Protein AF-A0A7U3NSH2-F1 (afdb_monomer_lite)

Foldseek 3Di:
DLLVVLLVCLVVLPDLVSLLVSLVVLLVQLPDPDPVSVLSSLVSLLSSCQRPSCLVSNVVSLVSLLCQLPPPPDPSSVVSSLSSLVSSDDPVCPVVSVVSVVVSVVVDDPVVVD

pLDDT: mean 90.13, std 9.25, range [39.34, 96.44]

Radius of gyration: 13.78 Å; chains: 1; bounding box: 30×29×38 Å

Organism: NCBI:txid2784820

InterPro domains:
  IPR002553 Clathrin/coatomer adaptor, adaptin-like, N-terminal [PF01602] (1-113)
  IPR011989 Armadillo-like helical [G3DSA:1.25.10.10] (1-114)
  IPR016024 Armadillo-type fold [SSF48371] (1-114)
  IPR050840 Adaptor Complexes Large Subunit [PTHR22780] (1-114)

Secondary structure (DSSP, 8-state):
-HHHHHHHHHHH---HHHHHHHHHHHHHHTT-S-HHHHHHHHHHHHHHHTSTTTHHHHHTTHHHHHHHHHH-S-HHHHHHHHHHHHHT--TTTHHHHHHHHHHHHHHS-GGG--

Sequence (114 aa):
VLFEAINLIIHNDSEPNLLVRACNQLGQFLSNRETNLRYLALESMCNLATSDFSHEAVKKHKEVIILSMKMEKDVSVRQQAVDLLYAMCDKTNAEEIVQEMLNYLETADYSIRE

Structure (mmCIF, N/CA/C/O backbone):
data_AF-A0A7U3NSH2-F1
#
_entry.id   AF-A0A7U3NSH2-F1
#
loop_
_atom_site.group_PDB
_atom_site.id
_atom_site.type_symbol
_atom_site.label_atom_id
_atom_site.label_alt_id
_atom_site.label_comp_id
_atom_site.label_asym_id
_atom_site.label_entity_id
_atom_site.label_seq_id
_atom_site.pdbx_PDB_ins_code
_atom_site.Cartn_x
_atom_site.Cartn_y
_atom_site.Cartn_z
_atom_site.occupancy
_atom_site.B_iso_or_equiv
_atom_site.auth_seq_id
_atom_site.auth_comp_id
_atom_site.auth_asym_id
_atom_site.auth_atom_id
_atom_site.pdbx_PDB_model_num
ATOM 1 N N . VAL A 1 1 ? -7.607 11.228 -15.394 1.00 82.19 1 VAL A N 1
ATOM 2 C CA . VAL A 1 1 ? -6.516 11.140 -16.404 1.00 82.19 1 VAL A CA 1
ATOM 3 C C . VAL A 1 1 ? -5.206 10.611 -15.819 1.00 82.19 1 VAL A C 1
ATOM 5 O O . VAL A 1 1 ? -4.618 9.723 -16.422 1.00 82.19 1 VAL A O 1
ATOM 8 N N . LEU A 1 2 ? -4.700 11.147 -14.695 1.00 90.50 2 LEU A N 1
ATOM 9 C CA . LEU A 1 2 ? -3.409 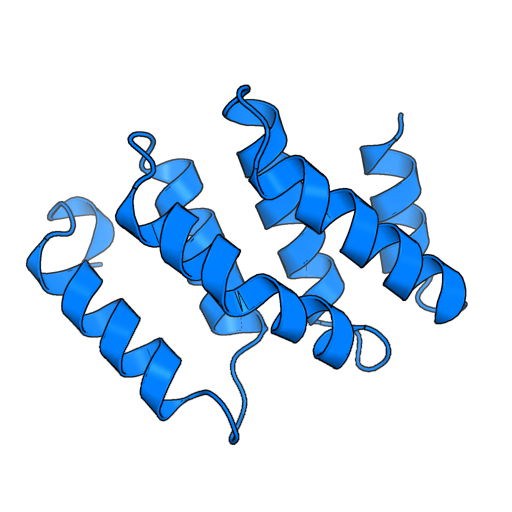10.703 -14.139 1.00 90.50 2 LEU A CA 1
ATOM 10 C C . LEU A 1 2 ? -3.431 9.244 -13.650 1.00 90.50 2 LEU A C 1
ATOM 12 O O . LEU A 1 2 ? -2.508 8.498 -13.958 1.00 90.50 2 LEU A O 1
ATOM 16 N N . PHE A 1 3 ? -4.476 8.833 -12.925 1.00 91.31 3 PHE A N 1
ATOM 17 C CA . PHE A 1 3 ? -4.614 7.451 -12.450 1.00 91.31 3 PHE A CA 1
ATOM 18 C C . PHE A 1 3 ? -4.738 6.457 -13.606 1.00 91.31 3 PHE A C 1
ATOM 20 O O . PHE A 1 3 ? -4.133 5.397 -13.579 1.00 91.31 3 PHE A O 1
ATOM 27 N N . GLU A 1 4 ? -5.436 6.827 -14.672 1.00 92.38 4 GLU A N 1
ATOM 28 C CA . GLU A 1 4 ? -5.585 6.012 -15.873 1.00 92.38 4 GLU A CA 1
ATOM 29 C C . GLU A 1 4 ? -4.251 5.853 -16.613 1.00 92.38 4 GLU A C 1
ATOM 31 O O . GLU A 1 4 ? -3.947 4.767 -17.099 1.00 92.38 4 GLU A O 1
ATOM 36 N N . ALA A 1 5 ? -3.416 6.899 -16.642 1.00 94.12 5 ALA A N 1
ATOM 37 C CA . ALA A 1 5 ? -2.057 6.799 -17.168 1.00 94.12 5 ALA A CA 1
ATOM 38 C C . ALA A 1 5 ? -1.174 5.886 -16.301 1.00 94.12 5 ALA A C 1
ATOM 40 O O . ALA A 1 5 ? -0.425 5.075 -16.839 1.00 94.12 5 ALA A O 1
ATOM 41 N N . ILE A 1 6 ? -1.286 5.977 -14.971 1.00 93.62 6 ILE A N 1
ATOM 42 C CA . ILE A 1 6 ? -0.586 5.079 -14.040 1.00 93.62 6 ILE A CA 1
ATOM 43 C C . ILE A 1 6 ? -1.031 3.628 -14.255 1.00 93.62 6 ILE A C 1
ATOM 45 O O . ILE A 1 6 ? -0.183 2.754 -14.399 1.00 93.62 6 ILE A O 1
ATOM 49 N N . ASN A 1 7 ? -2.334 3.376 -14.365 1.00 92.00 7 ASN A N 1
ATOM 50 C CA . ASN A 1 7 ? -2.876 2.041 -14.610 1.00 92.00 7 ASN A CA 1
ATOM 51 C C . ASN A 1 7 ? -2.402 1.465 -15.946 1.00 92.00 7 ASN A C 1
ATOM 53 O O . ASN A 1 7 ? -2.086 0.282 -16.018 1.00 92.00 7 ASN A O 1
ATOM 57 N N . LEU A 1 8 ? -2.286 2.292 -16.989 1.00 92.94 8 LEU A N 1
ATOM 58 C CA . LEU A 1 8 ? -1.715 1.862 -18.263 1.00 92.94 8 LEU A CA 1
ATOM 59 C C . LEU A 1 8 ? -0.228 1.496 -18.133 1.00 92.94 8 LEU A C 1
ATOM 61 O O . LEU A 1 8 ? 0.195 0.487 -18.690 1.00 92.94 8 LEU A O 1
ATOM 65 N N . ILE A 1 9 ? 0.556 2.287 -17.391 1.00 92.94 9 ILE A N 1
ATOM 66 C CA . ILE A 1 9 ? 1.973 1.991 -17.120 1.00 92.94 9 ILE A CA 1
ATOM 67 C C . ILE A 1 9 ? 2.105 0.656 -16.378 1.00 92.94 9 ILE A C 1
ATOM 69 O O . ILE A 1 9 ? 2.923 -0.170 -16.777 1.00 92.94 9 ILE A O 1
ATOM 73 N N . ILE A 1 10 ? 1.287 0.439 -15.341 1.00 91.69 10 ILE A N 1
ATOM 74 C CA . ILE A 1 10 ? 1.262 -0.807 -14.562 1.00 91.69 10 ILE A CA 1
ATOM 75 C C . ILE A 1 10 ? 0.883 -1.986 -15.459 1.00 91.69 10 ILE A C 1
ATOM 77 O O . ILE A 1 10 ? 1.573 -2.996 -15.461 1.00 91.69 10 ILE A O 1
ATOM 81 N N . HIS A 1 11 ? -0.174 -1.849 -16.263 1.00 91.69 11 HIS A N 1
ATOM 82 C CA . HIS A 1 11 ? -0.643 -2.920 -17.140 1.00 91.69 11 HIS A CA 1
ATOM 83 C C . HIS A 1 11 ? 0.376 -3.300 -18.223 1.00 91.69 11 HIS A C 1
ATOM 85 O O . HIS A 1 11 ? 0.460 -4.460 -18.614 1.00 91.69 11 HIS A O 1
ATOM 91 N N . ASN A 1 12 ? 1.141 -2.326 -18.718 1.00 91.75 12 ASN A N 1
ATOM 92 C CA . ASN A 1 12 ? 2.157 -2.560 -19.736 1.00 91.75 12 ASN A CA 1
ATOM 93 C C . ASN A 1 12 ? 3.441 -3.201 -19.171 1.00 91.75 12 ASN A C 1
ATOM 95 O O . ASN A 1 12 ? 4.165 -3.837 -19.931 1.00 91.75 12 ASN A O 1
ATOM 99 N N . ASP A 1 13 ? 3.755 -2.986 -17.886 1.00 88.81 13 ASP A N 1
ATOM 100 C CA . ASP A 1 13 ? 4.866 -3.595 -17.121 1.00 88.81 13 ASP A CA 1
ATOM 101 C C . ASP A 1 13 ? 6.228 -3.691 -17.855 1.00 88.81 13 ASP A C 1
ATOM 103 O O . ASP A 1 13 ? 7.018 -4.607 -17.653 1.00 88.81 13 ASP A O 1
ATOM 107 N N . SER A 1 14 ? 6.515 -2.752 -18.764 1.00 88.31 14 SER A N 1
ATOM 108 C CA . SER A 1 14 ? 7.686 -2.841 -19.657 1.00 88.31 14 SER A CA 1
ATOM 109 C C . SER A 1 14 ? 8.831 -1.902 -19.272 1.00 88.31 14 SER A C 1
ATOM 111 O O . SER A 1 14 ? 9.970 -2.111 -19.684 1.00 88.31 14 SER A O 1
ATOM 113 N N . GLU A 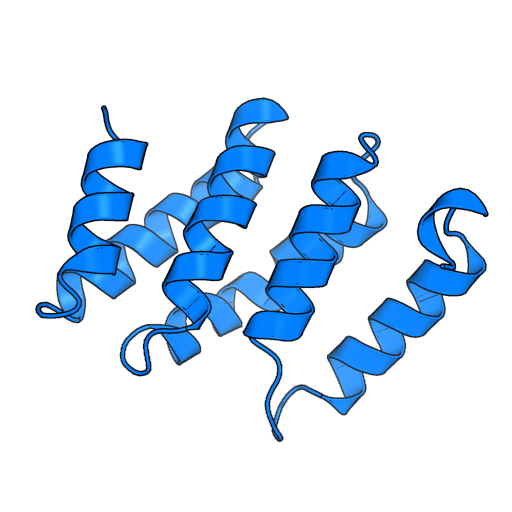1 15 ? 8.544 -0.837 -18.517 1.00 91.81 15 GLU A N 1
ATOM 114 C CA . GLU A 1 15 ? 9.511 0.219 -18.199 1.00 91.81 15 GLU A CA 1
ATOM 115 C C . GLU A 1 15 ? 9.661 0.403 -16.679 1.00 91.81 15 GLU A C 1
ATOM 117 O O . GLU A 1 15 ? 8.923 1.190 -16.073 1.00 91.81 15 GLU A O 1
ATOM 122 N N . PRO A 1 16 ? 10.665 -0.239 -16.046 1.00 90.38 16 PRO A N 1
ATOM 123 C CA . PRO A 1 16 ? 10.885 -0.168 -14.598 1.00 90.38 16 PRO A CA 1
ATOM 124 C C . PRO A 1 16 ? 11.004 1.262 -14.059 1.00 90.38 16 PRO A C 1
ATOM 126 O O . PRO A 1 16 ? 10.487 1.587 -12.993 1.00 90.38 16 PRO A O 1
ATOM 129 N N . ASN A 1 17 ? 11.629 2.163 -14.823 1.00 92.38 17 ASN A N 1
ATOM 130 C CA . ASN A 1 17 ? 11.767 3.568 -14.435 1.00 92.38 17 ASN A CA 1
ATOM 131 C C . ASN A 1 17 ? 10.414 4.290 -14.333 1.00 92.38 17 ASN A C 1
ATOM 133 O O . ASN A 1 17 ? 10.250 5.156 -13.470 1.00 92.38 17 ASN A O 1
ATOM 137 N N . LEU A 1 18 ? 9.453 3.959 -15.202 1.00 93.81 18 LEU A N 1
ATOM 138 C CA . LEU A 1 18 ? 8.107 4.528 -15.143 1.00 93.81 18 LEU A CA 1
ATOM 139 C C . LEU A 1 18 ? 7.307 3.929 -13.988 1.00 93.81 18 LEU A C 1
ATOM 141 O O . LEU A 1 18 ? 6.642 4.684 -13.285 1.00 93.81 18 LEU A O 1
ATOM 145 N N . LEU A 1 19 ? 7.438 2.624 -13.734 1.00 93.81 19 LEU A N 1
ATOM 146 C CA . LEU A 1 19 ? 6.802 1.958 -12.593 1.00 93.81 19 LEU A CA 1
ATOM 147 C C . LEU A 1 19 ? 7.275 2.546 -11.260 1.00 93.81 19 LEU A C 1
ATOM 149 O O . LEU A 1 19 ? 6.462 2.903 -10.412 1.00 93.81 19 LEU A O 1
ATOM 153 N N . VAL A 1 20 ? 8.585 2.752 -11.093 1.00 94.00 20 VAL A N 1
ATOM 154 C CA . VAL A 1 20 ? 9.139 3.381 -9.883 1.00 94.00 20 VAL A CA 1
ATOM 155 C C . VAL A 1 20 ? 8.657 4.829 -9.737 1.00 94.00 20 VAL A C 1
ATOM 157 O O . VAL A 1 20 ? 8.311 5.258 -8.637 1.00 94.00 20 VAL A O 1
ATOM 160 N N . ARG A 1 21 ? 8.587 5.600 -10.832 1.00 94.12 21 ARG A N 1
ATOM 161 C CA . ARG A 1 21 ? 8.034 6.967 -10.798 1.00 94.12 21 ARG A CA 1
ATOM 162 C C . ARG A 1 21 ? 6.554 6.978 -10.423 1.00 94.12 21 ARG A C 1
ATOM 164 O O . ARG A 1 21 ? 6.161 7.801 -9.599 1.00 94.12 21 ARG A O 1
ATOM 171 N N . ALA A 1 22 ? 5.762 6.071 -10.989 1.00 94.81 22 ALA A N 1
ATOM 172 C CA . ALA A 1 22 ? 4.356 5.905 -10.649 1.00 94.81 22 ALA A CA 1
ATOM 173 C C . ALA A 1 22 ? 4.196 5.544 -9.166 1.00 94.81 22 ALA A C 1
ATOM 175 O O . ALA A 1 22 ? 3.440 6.211 -8.466 1.00 94.81 22 ALA A O 1
ATOM 176 N N . CYS A 1 23 ? 4.984 4.591 -8.659 1.00 95.12 23 CYS A N 1
ATOM 177 C CA . CYS A 1 23 ? 5.007 4.216 -7.246 1.00 95.12 23 CYS A CA 1
ATOM 178 C C . CYS A 1 23 ? 5.280 5.416 -6.332 1.00 95.12 23 CYS A C 1
ATOM 180 O O . CYS A 1 23 ? 4.524 5.670 -5.398 1.00 95.12 23 CYS A O 1
ATOM 182 N N . ASN A 1 24 ? 6.319 6.201 -6.635 1.00 94.19 24 ASN A N 1
ATOM 183 C CA . ASN A 1 24 ? 6.664 7.386 -5.849 1.00 94.19 24 ASN A CA 1
ATOM 184 C C . ASN A 1 24 ? 5.537 8.430 -5.863 1.00 94.19 24 ASN A C 1
ATOM 186 O O . ASN A 1 24 ? 5.273 9.071 -4.846 1.00 94.19 24 ASN A O 1
ATOM 190 N N . GLN A 1 25 ? 4.865 8.607 -7.006 1.00 94.81 25 GLN A N 1
ATOM 191 C CA . GLN A 1 25 ? 3.741 9.533 -7.127 1.00 94.81 25 GLN A CA 1
ATOM 192 C C . GLN A 1 25 ? 2.522 9.055 -6.325 1.00 94.81 25 GLN A C 1
ATOM 194 O O . GLN A 1 25 ? 1.906 9.854 -5.621 1.00 94.81 25 GLN A O 1
ATOM 199 N N . LEU A 1 26 ? 2.203 7.758 -6.384 1.00 95.56 26 LEU A N 1
ATOM 200 C CA . LEU A 1 26 ? 1.149 7.151 -5.568 1.00 95.56 26 LEU A CA 1
ATOM 201 C C . LEU A 1 26 ? 1.469 7.278 -4.073 1.00 95.56 26 LEU A C 1
ATOM 203 O O . LEU A 1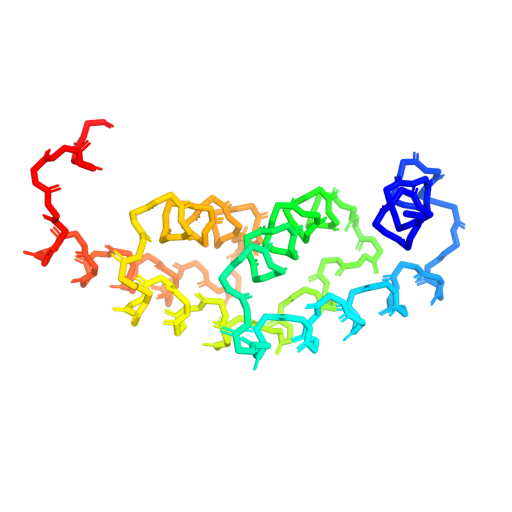 26 ? 0.598 7.658 -3.298 1.00 95.56 26 LEU A O 1
ATOM 207 N N . GLY A 1 27 ? 2.729 7.072 -3.676 1.00 94.38 27 GLY A N 1
ATOM 208 C CA . GLY A 1 27 ? 3.185 7.255 -2.297 1.00 94.38 27 GLY A CA 1
ATOM 209 C C . GLY A 1 27 ? 2.946 8.670 -1.759 1.00 94.38 27 GLY A C 1
ATOM 210 O O . GLY A 1 27 ? 2.551 8.830 -0.606 1.00 94.38 27 GLY A O 1
ATOM 211 N N . GLN A 1 28 ? 3.096 9.704 -2.594 1.00 94.12 28 GLN A N 1
ATOM 212 C CA . GLN A 1 28 ? 2.729 11.077 -2.218 1.00 94.12 28 GLN A CA 1
ATOM 213 C C . GLN A 1 28 ? 1.215 11.239 -2.025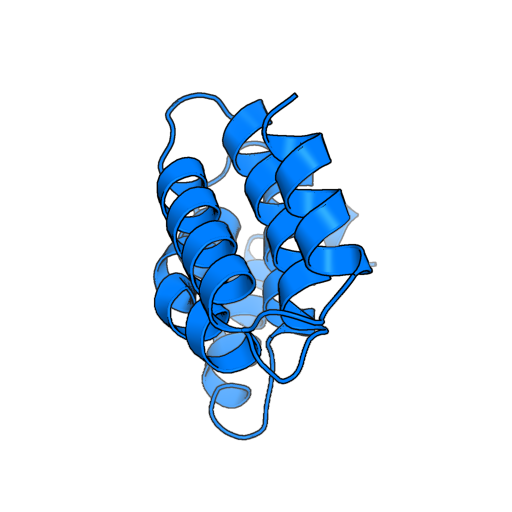 1.00 94.12 28 GLN A C 1
ATOM 215 O O . GLN A 1 28 ? 0.779 11.953 -1.120 1.00 94.12 28 GLN A O 1
ATOM 220 N N . PHE A 1 29 ? 0.402 10.571 -2.848 1.00 94.94 29 PHE A N 1
ATOM 221 C CA . PHE A 1 29 ? -1.055 10.623 -2.726 1.00 94.94 29 PHE A CA 1
ATOM 222 C C . PHE A 1 29 ? -1.586 9.928 -1.473 1.00 94.94 29 PHE A C 1
ATOM 224 O O . PHE A 1 29 ? -2.606 10.376 -0.956 1.00 94.94 29 PHE A O 1
ATOM 231 N N . LEU A 1 30 ? -0.872 8.944 -0.916 1.00 93.38 30 LEU A N 1
ATOM 232 C CA . LEU A 1 30 ? -1.233 8.318 0.365 1.00 93.38 30 LEU A CA 1
ATOM 233 C C . LEU A 1 30 ? -1.251 9.306 1.543 1.00 93.38 30 LEU A C 1
ATOM 235 O O . LEU A 1 30 ? -1.959 9.085 2.515 1.00 93.38 30 LEU A O 1
ATOM 239 N N . SER A 1 31 ? -0.511 10.415 1.461 1.00 90.31 31 SER A N 1
ATOM 240 C CA . SER A 1 31 ? -0.507 11.474 2.485 1.00 90.31 31 SER A CA 1
ATOM 241 C C . SER A 1 31 ? -1.394 12.675 2.128 1.00 90.31 31 SER A C 1
ATOM 243 O O . SER A 1 31 ? -1.326 13.721 2.777 1.00 90.31 31 SER A O 1
ATOM 245 N N . ASN A 1 32 ? -2.215 12.571 1.078 1.00 94.25 32 ASN A N 1
ATOM 246 C CA . ASN A 1 32 ? -3.103 13.655 0.670 1.00 94.25 32 ASN A CA 1
ATOM 247 C C . ASN A 1 32 ? -4.241 13.852 1.688 1.00 94.25 32 ASN A C 1
ATOM 249 O O . ASN A 1 32 ? -4.660 12.914 2.356 1.00 94.25 32 ASN A O 1
ATOM 253 N N . ARG A 1 33 ? -4.786 15.069 1.796 1.00 91.06 33 ARG A N 1
ATOM 254 C CA . ARG A 1 33 ? -5.933 15.372 2.669 1.00 91.06 33 ARG A CA 1
ATOM 255 C C . ARG A 1 33 ? -7.236 14.738 2.180 1.00 91.06 33 ARG A C 1
ATOM 257 O O . ARG A 1 33 ? -8.092 14.413 3.001 1.00 91.06 33 ARG A O 1
ATOM 264 N N . GLU A 1 34 ? -7.385 14.537 0.876 1.00 94.88 34 GLU A N 1
ATOM 265 C CA . GLU A 1 34 ? -8.593 13.963 0.283 1.00 94.88 34 GLU A CA 1
ATOM 266 C C . GLU A 1 34 ? -8.614 12.435 0.407 1.00 94.88 34 GLU A C 1
ATOM 268 O O . GLU A 1 34 ? -7.756 11.743 -0.139 1.00 94.88 34 GLU A O 1
ATOM 273 N N . THR A 1 35 ? -9.628 11.899 1.091 1.00 93.50 35 THR A N 1
ATOM 274 C CA . THR A 1 35 ? -9.799 10.451 1.311 1.00 93.50 35 THR A CA 1
ATOM 275 C C . THR A 1 35 ? -9.902 9.664 0.006 1.00 93.50 35 THR A C 1
ATOM 277 O O . THR A 1 35 ? -9.261 8.627 -0.130 1.00 93.50 35 THR A O 1
ATOM 280 N N . ASN A 1 36 ? -10.620 10.190 -0.991 1.00 93.31 36 ASN A N 1
ATOM 281 C CA . ASN A 1 36 ? -10.763 9.533 -2.294 1.00 93.31 36 ASN A CA 1
ATOM 282 C C . ASN A 1 36 ? -9.418 9.383 -3.021 1.00 93.31 36 ASN A C 1
ATOM 284 O O . ASN A 1 36 ? -9.177 8.364 -3.661 1.00 93.31 36 ASN A O 1
ATOM 288 N N . LEU A 1 37 ? -8.520 10.370 -2.902 1.00 94.56 37 LEU A N 1
ATOM 289 C CA . LEU A 1 37 ? -7.183 10.278 -3.493 1.00 94.56 37 LEU A CA 1
ATOM 290 C C . LEU A 1 37 ? -6.334 9.218 -2.796 1.00 94.56 37 LEU A C 1
ATOM 292 O O . LEU A 1 37 ? -5.633 8.471 -3.474 1.00 94.56 37 LEU A O 1
ATOM 296 N N . ARG A 1 38 ? -6.420 9.125 -1.463 1.00 95.56 38 ARG A N 1
ATOM 297 C CA . ARG A 1 38 ? -5.731 8.073 -0.705 1.00 95.56 38 ARG A CA 1
ATOM 298 C C . ARG A 1 38 ? -6.254 6.686 -1.075 1.00 95.56 38 ARG A C 1
ATOM 300 O O . ARG A 1 38 ? -5.450 5.791 -1.306 1.00 95.56 38 ARG A O 1
ATOM 307 N N . TYR A 1 39 ? -7.571 6.535 -1.213 1.00 95.31 39 TYR A N 1
ATOM 308 C CA . TYR A 1 39 ? -8.200 5.286 -1.649 1.00 95.31 39 TYR A CA 1
ATOM 309 C C . TYR A 1 39 ? -7.690 4.832 -3.025 1.00 95.31 39 TYR A C 1
ATOM 311 O O . TYR A 1 39 ? -7.120 3.750 -3.140 1.00 95.31 39 TYR A O 1
ATOM 319 N N . LEU A 1 40 ? -7.809 5.689 -4.047 1.00 95.44 40 LEU A N 1
ATOM 320 C CA . LEU A 1 40 ? -7.351 5.376 -5.408 1.00 95.44 40 LEU A CA 1
ATOM 321 C C . LEU A 1 40 ? -5.845 5.098 -5.461 1.00 95.44 40 LEU A C 1
ATOM 323 O O . LEU A 1 40 ? -5.381 4.288 -6.267 1.00 95.44 40 LEU A O 1
ATOM 327 N N . ALA A 1 41 ? -5.068 5.768 -4.606 1.00 96.12 41 ALA A N 1
ATOM 328 C CA . ALA A 1 41 ? -3.639 5.533 -4.501 1.00 96.12 41 ALA A CA 1
ATOM 329 C C . ALA A 1 41 ? -3.311 4.151 -3.924 1.00 96.12 41 ALA A C 1
ATOM 331 O O . ALA A 1 41 ? -2.451 3.474 -4.484 1.00 96.12 41 ALA A O 1
ATOM 332 N N . LEU A 1 42 ? -4.004 3.716 -2.867 1.00 96.44 42 LEU A N 1
ATOM 333 C CA . LEU A 1 42 ? -3.857 2.369 -2.307 1.00 96.44 42 LEU A CA 1
ATOM 334 C C . LEU A 1 42 ? -4.283 1.292 -3.315 1.00 96.44 42 LEU A C 1
ATOM 336 O O . LEU A 1 42 ? -3.555 0.323 -3.512 1.00 96.44 42 LEU A O 1
ATOM 340 N N . GLU A 1 43 ? -5.415 1.489 -3.996 1.00 94.94 43 GLU A N 1
ATOM 341 C CA . GLU A 1 43 ? -5.916 0.575 -5.031 1.00 94.94 43 GLU A CA 1
ATOM 342 C C . GLU A 1 43 ? -4.910 0.420 -6.182 1.00 94.94 43 GLU A C 1
ATOM 344 O O . GLU A 1 43 ? -4.503 -0.689 -6.530 1.00 94.94 43 GLU A O 1
ATOM 349 N N . SER A 1 44 ? -4.423 1.539 -6.724 1.00 95.12 44 SER A N 1
ATOM 350 C CA . SER A 1 44 ? -3.440 1.522 -7.814 1.00 95.12 44 SER A CA 1
ATOM 351 C C . SER A 1 44 ? -2.095 0.938 -7.369 1.00 95.12 44 SER A C 1
ATOM 353 O O . SER A 1 44 ? -1.428 0.255 -8.144 1.00 95.12 44 SER A O 1
ATOM 355 N N . MET A 1 45 ? -1.684 1.181 -6.119 1.00 95.62 45 MET A N 1
ATOM 356 C CA . MET A 1 45 ? -0.443 0.634 -5.568 1.00 95.62 45 MET A CA 1
ATOM 357 C C . MET A 1 45 ? -0.539 -0.883 -5.339 1.00 95.62 45 MET A C 1
ATOM 359 O O . MET A 1 45 ? 0.476 -1.563 -5.459 1.00 95.62 45 MET A O 1
ATOM 363 N N . CYS A 1 46 ? -1.738 -1.428 -5.101 1.00 94.38 46 CYS A N 1
ATOM 364 C CA . CYS A 1 46 ? -1.972 -2.874 -5.015 1.00 94.38 46 CYS A CA 1
ATOM 365 C C . CYS A 1 46 ? -1.669 -3.564 -6.351 1.00 94.38 46 CYS A C 1
ATOM 367 O O . CYS A 1 46 ? -0.887 -4.511 -6.399 1.00 94.38 46 CYS A O 1
ATOM 369 N N . ASN A 1 47 ? -2.163 -2.999 -7.457 1.00 91.81 47 ASN A N 1
ATOM 370 C CA . ASN A 1 47 ? -1.832 -3.480 -8.804 1.00 91.81 47 ASN A CA 1
ATOM 371 C C . ASN A 1 47 ? -0.332 -3.353 -9.119 1.00 91.81 47 ASN A C 1
ATOM 373 O O . ASN A 1 47 ? 0.221 -4.128 -9.886 1.00 91.81 47 ASN A O 1
ATOM 377 N N . LEU A 1 48 ? 0.343 -2.361 -8.540 1.00 92.19 48 LEU A N 1
ATOM 378 C CA . LEU A 1 48 ? 1.774 -2.132 -8.740 1.00 92.19 48 LEU A CA 1
ATOM 379 C C . LEU A 1 48 ? 2.639 -3.090 -7.895 1.00 92.19 48 LEU A C 1
ATOM 381 O O . LEU A 1 48 ? 3.771 -3.398 -8.272 1.00 92.19 48 LEU A O 1
ATOM 385 N N . ALA A 1 49 ? 2.112 -3.597 -6.776 1.00 92.00 49 ALA A N 1
ATOM 386 C CA . ALA A 1 49 ? 2.788 -4.564 -5.912 1.00 92.00 49 ALA A CA 1
ATOM 387 C C . ALA A 1 49 ? 2.937 -5.952 -6.558 1.00 92.00 49 ALA A C 1
ATOM 389 O O . ALA A 1 49 ? 3.831 -6.702 -6.160 1.00 92.00 49 ALA A O 1
ATOM 390 N N . THR A 1 50 ? 2.110 -6.275 -7.563 1.00 86.88 50 THR A N 1
ATOM 391 C CA . THR A 1 50 ? 2.177 -7.547 -8.300 1.00 86.88 50 THR A CA 1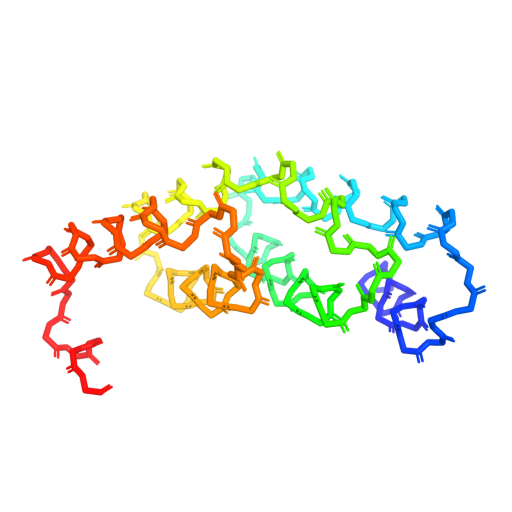
ATOM 392 C C . THR A 1 50 ? 3.290 -7.591 -9.349 1.00 86.88 50 THR A C 1
ATOM 394 O O . THR A 1 50 ? 3.570 -8.665 -9.870 1.00 86.88 50 THR A O 1
ATOM 397 N N . SER A 1 51 ? 3.902 -6.450 -9.689 1.00 87.56 51 SER A N 1
ATOM 398 C CA . SER A 1 51 ? 5.048 -6.396 -10.607 1.00 87.56 51 SER A CA 1
ATOM 399 C C . SER A 1 51 ? 6.363 -6.588 -9.851 1.00 87.56 51 SER A C 1
ATOM 401 O O . SER A 1 51 ? 6.657 -5.877 -8.883 1.00 87.56 51 SER A O 1
ATOM 403 N N . ASP A 1 52 ? 7.200 -7.502 -10.347 1.00 82.56 52 ASP A N 1
ATOM 404 C CA . ASP A 1 52 ? 8.520 -7.800 -9.779 1.00 82.56 52 ASP A CA 1
ATOM 405 C C . ASP A 1 52 ? 9.464 -6.584 -9.821 1.00 82.56 52 ASP A C 1
ATOM 407 O O . ASP A 1 52 ? 10.315 -6.410 -8.946 1.00 82.56 52 ASP A O 1
ATOM 411 N N . PHE A 1 53 ? 9.311 -5.703 -10.816 1.00 85.69 53 PHE A N 1
ATOM 412 C CA . PHE A 1 53 ? 10.190 -4.545 -11.000 1.00 85.69 53 PHE A CA 1
ATOM 413 C C . PHE A 1 53 ? 9.931 -3.425 -9.994 1.00 85.69 53 PHE A C 1
ATOM 415 O O . PHE A 1 53 ? 10.826 -2.622 -9.716 1.00 85.69 53 PHE A O 1
ATOM 422 N N . SER A 1 54 ? 8.712 -3.343 -9.462 1.00 87.81 54 SER A N 1
ATOM 423 C CA . SER A 1 54 ? 8.301 -2.271 -8.560 1.00 87.81 54 SER A CA 1
ATOM 424 C C . SER A 1 54 ? 8.046 -2.700 -7.124 1.00 87.81 54 SER A C 1
ATOM 426 O O . SER A 1 54 ? 7.874 -1.834 -6.263 1.00 87.81 54 SER A O 1
ATOM 428 N N . HIS A 1 55 ? 8.099 -3.997 -6.838 1.00 87.75 55 HIS A N 1
ATOM 429 C CA . HIS A 1 55 ? 7.864 -4.551 -5.509 1.00 87.75 55 HIS A CA 1
ATOM 430 C C . HIS A 1 55 ? 8.735 -3.885 -4.419 1.00 87.75 55 HIS A C 1
ATOM 432 O O . HIS A 1 55 ? 8.235 -3.441 -3.384 1.00 87.75 55 HIS A O 1
ATOM 438 N N . GLU A 1 56 ? 10.029 -3.678 -4.689 1.00 90.19 56 GLU A N 1
ATOM 439 C CA . GLU A 1 56 ? 10.943 -2.982 -3.767 1.00 90.19 56 GLU A CA 1
ATOM 440 C C . GLU A 1 56 ? 10.629 -1.487 -3.592 1.00 90.19 56 GLU A C 1
ATOM 442 O O . GLU A 1 56 ? 10.911 -0.904 -2.544 1.00 90.19 56 GLU A O 1
ATOM 447 N N . ALA A 1 57 ? 10.040 -0.837 -4.599 1.00 92.25 57 ALA A N 1
ATOM 448 C CA . ALA A 1 57 ? 9.613 0.555 -4.481 1.00 92.25 57 ALA A CA 1
ATOM 449 C C . ALA A 1 57 ? 8.370 0.675 -3.587 1.00 92.25 57 ALA A C 1
ATOM 451 O O . ALA A 1 57 ? 8.330 1.559 -2.731 1.00 92.25 57 ALA A O 1
ATOM 452 N N . VAL A 1 58 ? 7.410 -0.248 -3.717 1.00 94.38 58 VAL A N 1
ATOM 453 C CA . VAL A 1 58 ? 6.205 -0.298 -2.869 1.00 94.38 58 VAL A CA 1
ATOM 454 C C . VAL A 1 58 ? 6.585 -0.494 -1.403 1.00 94.38 58 VAL A C 1
ATOM 456 O O . VAL A 1 58 ? 6.093 0.226 -0.533 1.00 94.38 58 VAL A O 1
ATOM 459 N N . LYS A 1 59 ? 7.546 -1.384 -1.118 1.00 92.81 59 LYS A N 1
ATOM 460 C CA . LYS A 1 59 ? 8.048 -1.633 0.245 1.00 92.81 59 LYS A CA 1
ATOM 461 C C . LYS A 1 59 ? 8.555 -0.396 0.973 1.00 92.81 59 LYS A C 1
ATOM 463 O O . LYS A 1 59 ? 8.391 -0.305 2.189 1.00 92.81 59 LYS A O 1
ATOM 468 N N . LYS A 1 60 ? 9.102 0.591 0.261 1.00 93.38 60 LYS A N 1
ATOM 469 C CA . LYS A 1 60 ? 9.556 1.853 0.873 1.00 93.38 60 LYS A CA 1
ATOM 470 C C . LYS A 1 60 ? 8.415 2.668 1.477 1.00 93.38 60 LYS A C 1
ATOM 472 O O . LYS A 1 60 ? 8.662 3.494 2.347 1.00 93.38 60 LYS A O 1
ATOM 477 N N . HIS A 1 61 ? 7.181 2.433 1.039 1.00 95.06 61 HIS A N 1
ATOM 478 C CA . HIS A 1 61 ? 5.990 3.118 1.534 1.00 95.06 61 HIS A CA 1
ATOM 479 C C . HIS A 1 61 ? 5.233 2.324 2.611 1.00 95.06 61 HIS A C 1
ATOM 481 O O . HIS A 1 61 ? 4.198 2.795 3.077 1.00 95.06 61 HIS A O 1
ATOM 487 N N . LYS A 1 62 ? 5.757 1.169 3.058 1.00 94.69 62 LYS A N 1
ATOM 488 C CA . LYS A 1 62 ? 5.138 0.290 4.069 1.00 94.69 62 LYS A CA 1
ATOM 489 C C . LYS A 1 62 ? 4.640 1.048 5.303 1.00 94.69 62 LYS A C 1
ATOM 491 O O . LYS A 1 62 ? 3.496 0.868 5.699 1.00 94.69 62 LYS A O 1
ATOM 496 N N . GLU A 1 63 ? 5.466 1.917 5.887 1.00 93.81 63 GLU A N 1
ATOM 497 C CA . GLU A 1 63 ? 5.098 2.673 7.097 1.00 93.81 63 GLU A CA 1
ATOM 498 C C . GLU A 1 63 ? 3.859 3.553 6.882 1.00 93.81 63 GLU A C 1
ATOM 500 O O . GLU A 1 63 ? 2.980 3.615 7.740 1.00 93.81 63 GLU A O 1
ATOM 505 N N . VAL A 1 64 ? 3.754 4.191 5.712 1.00 94.75 64 VAL A N 1
ATOM 506 C CA . VAL A 1 64 ? 2.603 5.030 5.350 1.00 94.75 64 VAL A CA 1
ATOM 507 C C . VAL A 1 64 ? 1.356 4.170 5.142 1.00 94.75 64 VAL A C 1
ATOM 509 O O . VAL A 1 64 ? 0.273 4.556 5.567 1.00 94.75 64 VAL A O 1
ATOM 512 N N . ILE A 1 65 ? 1.500 2.983 4.550 1.00 95.50 65 ILE A N 1
ATOM 513 C CA . ILE A 1 65 ? 0.383 2.053 4.331 1.00 95.50 65 ILE A CA 1
ATOM 514 C C . ILE A 1 65 ? -0.134 1.502 5.673 1.00 95.50 65 ILE A C 1
ATOM 516 O O . ILE A 1 65 ? -1.342 1.495 5.911 1.00 95.50 65 ILE A O 1
ATOM 520 N N . ILE A 1 66 ? 0.763 1.117 6.592 1.00 94.62 66 ILE A N 1
ATOM 521 C CA . ILE A 1 66 ? 0.402 0.712 7.964 1.00 94.62 66 ILE A CA 1
ATOM 522 C C . ILE A 1 66 ? -0.327 1.857 8.680 1.00 94.62 66 ILE A C 1
ATOM 524 O O . ILE A 1 66 ? -1.318 1.630 9.378 1.00 94.62 66 ILE A O 1
ATOM 528 N N . LEU A 1 67 ? 0.130 3.098 8.493 1.00 93.44 67 LEU A N 1
ATOM 529 C CA . LEU A 1 67 ? -0.536 4.273 9.047 1.00 93.44 67 LEU A CA 1
ATOM 530 C C . LEU A 1 67 ? -1.963 4.420 8.505 1.00 93.44 67 LEU A C 1
ATOM 532 O O . LEU A 1 67 ? -2.881 4.654 9.291 1.00 93.44 67 LEU A O 1
ATOM 536 N N . SER A 1 68 ? -2.164 4.237 7.196 1.00 93.69 68 SER A N 1
ATOM 537 C CA . SER A 1 68 ? -3.491 4.262 6.572 1.00 93.69 68 SER A CA 1
ATOM 538 C C . SER A 1 68 ? -4.414 3.179 7.140 1.00 93.69 68 SER A C 1
ATOM 540 O O . SER A 1 68 ? -5.558 3.474 7.472 1.00 93.69 68 SER A O 1
ATOM 542 N N . MET A 1 69 ? -3.923 1.955 7.355 1.00 93.88 69 MET A N 1
ATOM 543 C CA . MET A 1 69 ? -4.706 0.888 7.998 1.00 93.88 69 MET A CA 1
ATOM 544 C C . MET A 1 69 ? -5.174 1.279 9.414 1.00 93.88 69 MET A C 1
ATOM 546 O O . MET A 1 69 ? -6.313 1.009 9.795 1.00 93.88 69 MET A O 1
ATOM 550 N N . LYS A 1 70 ? -4.310 1.936 10.200 1.00 91.06 70 LYS A N 1
ATOM 551 C CA . LYS A 1 70 ? -4.581 2.268 11.610 1.00 91.06 70 LYS A CA 1
ATOM 552 C C . LYS A 1 70 ? -5.412 3.536 11.806 1.00 91.06 70 LYS A C 1
ATOM 554 O O . LYS A 1 70 ? -6.230 3.589 12.720 1.00 91.06 70 LYS A O 1
ATOM 559 N N . MET A 1 71 ? -5.153 4.582 11.022 1.00 89.62 71 MET A N 1
ATOM 560 C CA . MET A 1 71 ? -5.642 5.939 11.308 1.00 89.62 71 MET A CA 1
ATOM 561 C C . MET A 1 71 ? -6.813 6.389 10.433 1.00 89.62 71 MET A C 1
ATOM 563 O O . MET A 1 71 ? -7.469 7.381 10.765 1.00 89.62 71 MET A O 1
ATOM 567 N N . GLU A 1 72 ? -7.092 5.703 9.324 1.00 91.56 72 GLU A N 1
ATOM 568 C CA . GLU A 1 72 ? -8.199 6.084 8.449 1.00 91.56 72 GLU A CA 1
ATOM 569 C C . GLU A 1 72 ? -9.551 5.844 9.115 1.00 91.56 72 GLU A C 1
ATOM 571 O O . GLU A 1 72 ? -9.821 4.793 9.692 1.00 91.56 72 GLU A O 1
ATOM 576 N N . LYS A 1 73 ? -10.435 6.839 9.011 1.00 88.06 73 LYS A N 1
ATOM 577 C CA . LYS A 1 73 ? -11.807 6.733 9.531 1.00 88.06 73 LYS A CA 1
ATOM 578 C C . LYS A 1 73 ? -12.685 5.864 8.638 1.00 88.06 73 LYS A C 1
ATOM 580 O O . LYS A 1 73 ? -13.609 5.216 9.120 1.00 88.06 73 LYS A O 1
ATOM 585 N N . ASP A 1 74 ? -12.412 5.898 7.340 1.00 90.31 74 ASP A N 1
ATOM 586 C CA . ASP A 1 74 ? -13.168 5.172 6.335 1.00 90.31 74 ASP A CA 1
ATOM 587 C C . ASP A 1 74 ? -12.742 3.696 6.323 1.00 90.31 74 ASP A C 1
ATOM 589 O O . ASP A 1 74 ? -11.564 3.372 6.158 1.00 90.31 74 ASP A O 1
ATOM 593 N N . VAL A 1 75 ? -13.708 2.799 6.533 1.00 89.25 75 VAL A N 1
ATOM 594 C CA . VAL A 1 75 ? -13.489 1.345 6.552 1.00 89.25 75 VAL A CA 1
ATOM 595 C C . VAL A 1 75 ? -12.950 0.847 5.213 1.00 89.25 75 VAL A C 1
ATOM 597 O O . VAL A 1 75 ? -12.035 0.030 5.207 1.00 89.25 75 VAL A O 1
ATOM 600 N N . SER A 1 76 ? -13.453 1.363 4.090 1.00 91.31 76 SER A N 1
ATOM 601 C CA . SER A 1 76 ? -13.033 0.925 2.758 1.00 91.31 76 SER A CA 1
ATOM 602 C C . SER A 1 76 ? -11.569 1.271 2.486 1.00 91.31 76 SER A C 1
ATOM 604 O O . SER A 1 76 ? -10.858 0.490 1.862 1.00 91.31 76 SER A O 1
ATOM 606 N N . VAL A 1 77 ? -11.080 2.400 3.010 1.00 93.75 77 VAL A N 1
ATOM 607 C CA . VAL A 1 77 ? -9.658 2.773 2.908 1.00 93.75 77 VAL A CA 1
ATOM 608 C C . VAL A 1 77 ? -8.789 1.875 3.785 1.00 93.75 77 VAL A C 1
ATOM 610 O O . VAL A 1 77 ? -7.729 1.433 3.341 1.00 93.75 77 VAL A O 1
ATOM 613 N N . ARG A 1 78 ? -9.241 1.566 5.009 1.00 93.62 78 ARG A N 1
ATOM 614 C CA . ARG A 1 78 ? -8.534 0.626 5.892 1.00 93.62 78 ARG A CA 1
ATOM 615 C C . ARG A 1 78 ? -8.424 -0.758 5.253 1.00 93.62 78 ARG A C 1
ATOM 617 O O . ARG A 1 78 ? -7.336 -1.323 5.245 1.00 93.62 78 ARG A O 1
ATOM 624 N N . GLN A 1 79 ? -9.509 -1.259 4.666 1.00 92.19 79 GLN A N 1
ATOM 625 C CA . GLN A 1 79 ? -9.531 -2.545 3.969 1.00 92.19 79 GLN A CA 1
ATOM 626 C C . GLN A 1 79 ? -8.576 -2.555 2.770 1.00 92.19 79 GLN A C 1
ATOM 628 O O . GLN A 1 79 ? -7.740 -3.446 2.667 1.00 92.19 79 GLN A O 1
ATOM 633 N N . GLN A 1 80 ? -8.586 -1.501 1.950 1.00 95.19 80 GLN A N 1
ATOM 634 C CA . GLN A 1 80 ? -7.656 -1.382 0.826 1.00 95.19 80 GLN A CA 1
ATOM 635 C C . GLN A 1 80 ? -6.182 -1.354 1.272 1.00 95.19 80 GLN A C 1
ATOM 637 O O . GLN A 1 80 ? -5.309 -1.876 0.578 1.00 95.19 80 GLN A O 1
ATOM 642 N N . ALA A 1 81 ? -5.883 -0.750 2.428 1.00 95.50 81 ALA A N 1
ATOM 643 C CA . ALA A 1 81 ? -4.540 -0.768 3.002 1.00 95.50 81 ALA A CA 1
ATOM 644 C C . ALA A 1 81 ? -4.131 -2.176 3.468 1.00 95.50 81 ALA A C 1
ATOM 646 O O . ALA A 1 81 ? -2.985 -2.567 3.252 1.00 95.50 81 ALA A O 1
ATOM 647 N N . VAL A 1 82 ? -5.053 -2.948 4.056 1.00 94.50 82 VAL A N 1
ATOM 648 C CA . VAL A 1 82 ? -4.826 -4.361 4.415 1.00 94.50 82 VAL A CA 1
ATOM 649 C C . VAL A 1 82 ? -4.540 -5.198 3.168 1.00 94.50 82 VAL A C 1
ATOM 651 O O . VAL A 1 82 ? -3.555 -5.936 3.158 1.00 94.50 82 VAL A O 1
ATOM 654 N N . ASP A 1 83 ? -5.328 -5.035 2.103 1.00 94.56 83 ASP A N 1
ATOM 655 C CA . ASP A 1 83 ? -5.133 -5.754 0.837 1.00 94.56 83 ASP A CA 1
ATOM 656 C C . ASP A 1 83 ? -3.757 -5.459 0.227 1.00 94.56 83 ASP A C 1
ATOM 658 O O . ASP A 1 83 ? -3.051 -6.365 -0.218 1.00 94.56 83 ASP A O 1
ATOM 662 N N . LEU A 1 84 ? -3.331 -4.193 0.262 1.00 95.62 84 LEU A N 1
ATOM 663 C CA . LEU A 1 84 ? -2.006 -3.797 -0.204 1.00 95.62 84 LEU A CA 1
ATOM 664 C C . LEU A 1 84 ? -0.886 -4.383 0.668 1.00 95.62 84 LEU A C 1
ATOM 666 O O . LEU A 1 84 ? 0.098 -4.884 0.126 1.00 95.62 84 LEU A O 1
ATOM 670 N N . LEU A 1 85 ? -1.028 -4.353 2.000 1.00 95.19 85 LEU A N 1
ATOM 671 C CA . LEU A 1 85 ? -0.065 -4.975 2.918 1.00 95.19 85 LEU A CA 1
ATOM 672 C C . LEU A 1 85 ? 0.061 -6.478 2.662 1.00 95.19 85 LEU A C 1
ATOM 674 O O . LEU A 1 85 ? 1.167 -7.013 2.699 1.00 95.19 85 LEU A O 1
ATOM 678 N N . TYR A 1 86 ? -1.050 -7.148 2.360 1.00 93.19 86 TYR A N 1
ATOM 679 C CA . TYR A 1 86 ? -1.049 -8.550 1.967 1.00 93.19 86 TYR A CA 1
ATOM 680 C C . TYR A 1 86 ? -0.323 -8.761 0.630 1.00 93.19 86 TYR A C 1
ATOM 682 O O . TYR A 1 86 ? 0.561 -9.611 0.543 1.00 93.19 86 TYR A O 1
ATOM 690 N N . ALA A 1 87 ? -0.631 -7.956 -0.392 1.00 92.62 87 ALA A N 1
ATOM 691 C CA . ALA A 1 87 ? -0.030 -8.071 -1.722 1.00 92.62 87 ALA A CA 1
ATOM 692 C C . ALA A 1 87 ? 1.492 -7.821 -1.734 1.00 92.62 87 ALA A C 1
ATOM 694 O O . ALA A 1 87 ? 2.218 -8.443 -2.507 1.00 92.62 87 ALA A O 1
ATOM 695 N N . MET A 1 88 ? 1.995 -6.928 -0.876 1.00 93.38 88 MET A N 1
ATOM 696 C CA . MET A 1 88 ? 3.429 -6.620 -0.763 1.00 93.38 88 MET A CA 1
ATOM 697 C C . MET A 1 88 ? 4.193 -7.516 0.231 1.00 93.38 88 MET A C 1
ATOM 699 O O . MET A 1 88 ? 5.391 -7.309 0.459 1.00 93.38 88 MET A O 1
ATOM 703 N N . CYS A 1 89 ? 3.494 -8.445 0.886 1.00 93.56 89 CYS A N 1
ATOM 704 C CA . CYS A 1 89 ? 4.064 -9.299 1.916 1.00 93.56 89 CYS A CA 1
ATOM 705 C C . CYS A 1 89 ? 5.035 -10.313 1.306 1.00 93.56 89 CYS A C 1
ATOM 707 O O . CYS A 1 89 ? 4.722 -11.019 0.348 1.00 93.56 89 CYS A O 1
ATOM 709 N N . ASP A 1 90 ? 6.219 -10.413 1.898 1.00 91.50 90 ASP A N 1
ATOM 710 C CA . ASP A 1 90 ? 7.237 -11.376 1.526 1.00 91.50 90 ASP A CA 1
ATOM 711 C C . ASP A 1 90 ? 7.986 -11.906 2.756 1.00 91.50 90 ASP A C 1
ATOM 713 O O . ASP A 1 90 ? 7.725 -11.543 3.904 1.00 91.50 90 ASP A O 1
ATOM 717 N N . LYS A 1 91 ? 8.973 -12.775 2.528 1.00 91.81 91 LYS A N 1
ATOM 718 C CA . LYS A 1 91 ? 9.738 -13.408 3.613 1.00 91.81 91 LYS A CA 1
ATOM 719 C C . LYS A 1 91 ? 10.508 -12.415 4.494 1.00 91.81 91 LYS A C 1
ATOM 721 O O . LYS A 1 91 ? 10.945 -12.808 5.570 1.00 91.81 91 LYS A O 1
ATOM 726 N N . THR A 1 92 ? 10.723 -11.180 4.039 1.00 92.19 92 THR A N 1
ATOM 727 C CA . THR A 1 92 ? 11.512 -10.170 4.757 1.00 92.19 92 THR A CA 1
ATOM 728 C C . THR A 1 92 ? 10.665 -9.293 5.671 1.00 92.19 92 THR A C 1
ATOM 730 O O . THR A 1 92 ? 11.189 -8.768 6.648 1.00 92.19 92 THR A O 1
ATOM 733 N N . ASN A 1 93 ? 9.372 -9.138 5.373 1.00 92.56 93 ASN A N 1
ATOM 734 C CA . ASN A 1 93 ? 8.473 -8.238 6.097 1.00 92.56 93 ASN A CA 1
ATOM 735 C C . ASN A 1 93 ? 7.256 -8.946 6.727 1.00 92.56 93 ASN A C 1
ATOM 737 O O . ASN A 1 93 ? 6.509 -8.303 7.464 1.00 92.56 93 ASN A O 1
ATOM 741 N N . ALA A 1 94 ? 7.078 -10.253 6.493 1.00 93.88 94 ALA A N 1
ATOM 742 C CA . ALA A 1 94 ? 5.911 -11.006 6.951 1.00 93.88 94 ALA A CA 1
ATOM 743 C C . ALA A 1 94 ? 5.656 -10.916 8.460 1.00 93.88 94 ALA A C 1
ATOM 745 O O . ALA A 1 94 ? 4.517 -10.709 8.864 1.00 93.88 94 ALA A O 1
ATOM 746 N N . GLU A 1 95 ? 6.689 -11.055 9.297 1.00 94.50 95 GLU A N 1
ATOM 747 C CA . GLU A 1 95 ? 6.531 -11.017 10.759 1.00 94.50 95 GLU A CA 1
ATOM 748 C C . GLU A 1 95 ? 5.939 -9.680 11.227 1.00 94.50 95 GLU A C 1
ATOM 750 O O . GLU A 1 95 ? 4.974 -9.650 11.988 1.00 94.50 95 GLU A O 1
ATOM 755 N N . GLU A 1 96 ? 6.463 -8.574 10.703 1.00 94.25 96 GLU A N 1
ATOM 756 C CA . GLU A 1 96 ? 6.004 -7.228 11.039 1.00 94.25 96 GLU A CA 1
ATOM 757 C C . GLU A 1 96 ? 4.591 -6.958 10.511 1.00 94.25 96 GLU A C 1
ATOM 759 O O . GLU A 1 96 ? 3.743 -6.461 11.251 1.00 94.25 96 GLU A O 1
ATOM 764 N N . ILE A 1 97 ? 4.309 -7.319 9.253 1.00 94.19 97 ILE A N 1
ATOM 765 C CA . ILE A 1 97 ? 2.985 -7.114 8.649 1.00 94.19 97 ILE A CA 1
ATOM 766 C C . ILE A 1 97 ? 1.921 -7.910 9.408 1.00 94.19 97 ILE A C 1
ATOM 768 O O . ILE A 1 97 ? 0.877 -7.358 9.752 1.00 94.19 97 ILE A O 1
ATOM 772 N N . VAL A 1 98 ? 2.187 -9.183 9.714 1.00 93.94 98 VAL A N 1
ATOM 773 C CA . VAL A 1 98 ? 1.251 -10.034 10.462 1.00 93.94 98 VAL A CA 1
ATOM 774 C C . VAL A 1 98 ? 1.026 -9.484 11.867 1.00 93.94 98 VAL A C 1
ATOM 776 O O . VAL A 1 98 ? -0.121 -9.410 12.303 1.00 93.94 98 VAL A O 1
ATOM 779 N N . GLN A 1 99 ? 2.081 -9.050 12.561 1.00 93.50 99 GLN A N 1
ATOM 780 C CA . GLN A 1 99 ? 1.939 -8.445 13.884 1.00 93.50 99 GLN A CA 1
ATOM 781 C C . GLN A 1 99 ? 1.035 -7.207 13.839 1.00 93.50 99 GLN A C 1
ATOM 783 O O . GLN A 1 99 ? 0.168 -7.040 14.697 1.00 93.50 99 GLN A O 1
ATOM 788 N N . GLU A 1 100 ? 1.190 -6.356 12.825 1.00 93.12 100 GLU A N 1
ATOM 789 C CA . GLU A 1 100 ? 0.367 -5.157 12.683 1.00 93.12 100 GLU A CA 1
ATOM 790 C C . GLU A 1 100 ? -1.081 -5.460 12.295 1.00 93.12 100 GLU A C 1
ATOM 792 O O . GLU A 1 100 ? -1.998 -4.815 12.808 1.00 93.12 100 GLU A O 1
ATOM 797 N N . MET A 1 101 ? -1.309 -6.471 11.456 1.00 91.38 101 MET A N 1
ATOM 798 C CA . MET A 1 101 ? -2.656 -6.949 11.137 1.00 91.38 101 MET A CA 1
ATOM 799 C C . MET A 1 101 ? -3.358 -7.546 12.363 1.00 91.38 101 MET A C 1
ATOM 801 O O . MET A 1 101 ? -4.545 -7.297 12.564 1.00 91.38 101 MET A O 1
ATOM 805 N N . LEU A 1 102 ? -2.641 -8.285 13.217 1.00 90.69 102 LEU A N 1
ATOM 806 C CA . LEU A 1 102 ? -3.189 -8.811 14.472 1.00 90.69 102 LEU A CA 1
ATOM 807 C C . LEU A 1 102 ? -3.563 -7.682 15.439 1.00 90.69 102 LEU A C 1
ATOM 809 O O . LEU A 1 102 ? -4.676 -7.674 15.962 1.00 90.69 102 LEU A O 1
ATOM 813 N N . ASN A 1 103 ? -2.680 -6.692 15.610 1.00 89.38 103 ASN A N 1
ATOM 814 C CA . ASN A 1 103 ? -2.969 -5.502 16.417 1.00 89.38 103 ASN A CA 1
ATOM 815 C 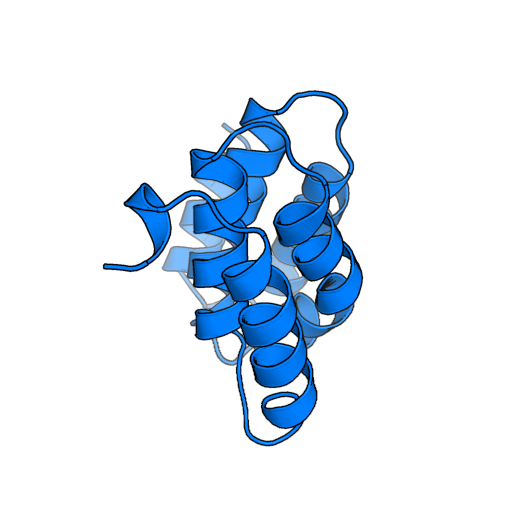C . ASN A 1 103 ? -4.204 -4.752 15.882 1.00 89.38 103 ASN A C 1
ATOM 817 O O . ASN A 1 103 ? -5.038 -4.267 16.647 1.00 89.38 103 ASN A O 1
ATOM 821 N N . TYR A 1 104 ? -4.336 -4.657 14.555 1.00 87.06 104 TYR A N 1
ATOM 822 C CA . TYR A 1 104 ? -5.503 -4.057 13.919 1.00 87.06 104 TYR A CA 1
ATOM 823 C C . TYR A 1 104 ? -6.778 -4.859 14.204 1.00 87.06 104 TYR A C 1
ATOM 825 O O . TYR A 1 104 ? -7.781 -4.271 14.606 1.00 87.06 104 TYR A O 1
ATOM 833 N N . LEU A 1 105 ? -6.730 -6.190 14.091 1.00 85.38 105 LEU A N 1
ATOM 834 C CA . LEU A 1 105 ? -7.870 -7.086 14.306 1.00 85.38 105 LEU A CA 1
ATOM 835 C C . LEU A 1 105 ? -8.498 -6.940 15.700 1.00 85.38 105 LEU A C 1
ATOM 837 O O . LEU A 1 105 ? -9.718 -7.064 15.838 1.00 85.38 105 LEU A O 1
ATOM 841 N N . GLU A 1 106 ? -7.701 -6.653 16.733 1.00 80.50 106 GLU A N 1
ATOM 842 C CA . GLU A 1 106 ? -8.196 -6.411 18.098 1.00 80.50 106 GLU A CA 1
ATOM 843 C C . GLU A 1 106 ? -9.153 -5.214 18.176 1.00 80.50 106 GLU A C 1
ATOM 845 O O . GLU A 1 106 ? -10.122 -5.245 18.936 1.00 80.50 106 GLU A O 1
ATOM 850 N N . THR A 1 107 ? -8.903 -4.190 17.358 1.00 75.12 107 THR A N 1
ATOM 851 C CA . THR A 1 107 ? -9.648 -2.920 17.337 1.00 75.12 107 THR A CA 1
ATOM 852 C C . THR A 1 107 ? -10.600 -2.783 16.149 1.00 75.12 107 THR A C 1
ATOM 854 O O . THR A 1 107 ? -11.420 -1.864 16.125 1.00 75.12 107 THR A O 1
ATOM 857 N N . ALA A 1 108 ? -10.499 -3.679 15.166 1.00 72.06 108 ALA A N 1
ATOM 858 C CA . ALA A 1 108 ? -11.323 -3.675 13.970 1.00 72.06 108 ALA A CA 1
ATOM 859 C C . ALA A 1 108 ? -12.789 -4.008 14.293 1.00 72.06 108 ALA A C 1
ATOM 861 O O . ALA A 1 108 ? -13.086 -4.899 15.095 1.00 72.06 108 ALA A O 1
ATOM 862 N N . ASP A 1 109 ? -13.702 -3.287 13.637 1.00 64.88 109 ASP A N 1
ATOM 863 C CA . ASP A 1 109 ? -15.142 -3.519 13.712 1.00 64.88 109 ASP A CA 1
ATOM 864 C C . ASP A 1 109 ? -15.477 -4.972 13.330 1.00 64.88 109 ASP A C 1
ATOM 866 O O . ASP A 1 109 ? -14.855 -5.554 12.440 1.00 64.88 109 ASP A O 1
ATOM 870 N N . TYR A 1 110 ? -16.485 -5.563 13.983 1.00 57.56 110 TYR A N 1
ATOM 871 C CA . TYR A 1 110 ? -16.872 -6.971 13.785 1.00 57.56 110 TYR A CA 1
ATOM 872 C C . TYR A 1 110 ? -17.151 -7.345 12.315 1.00 57.56 110 TYR A C 1
ATOM 874 O O . TYR A 1 110 ? -17.003 -8.509 11.962 1.00 57.56 110 TYR A O 1
ATOM 882 N N . SER A 1 111 ? -17.507 -6.380 11.459 1.00 56.50 111 SER A N 1
ATOM 883 C CA . SER A 1 111 ? -17.746 -6.574 10.022 1.00 56.50 111 SER A CA 1
ATOM 884 C C . SER A 1 111 ? -16.492 -6.847 9.183 1.00 56.50 111 SER A C 1
ATOM 886 O O . SER A 1 111 ? -16.632 -7.219 8.026 1.00 56.50 111 SER A O 1
ATOM 888 N N . ILE A 1 112 ? -15.288 -6.654 9.730 1.00 56.94 112 ILE A N 1
ATOM 889 C CA . ILE A 1 112 ? -14.005 -6.859 9.027 1.00 56.94 112 ILE A CA 1
ATOM 890 C C . ILE A 1 112 ? -13.364 -8.207 9.427 1.00 56.94 112 ILE A C 1
ATOM 892 O O . ILE A 1 112 ? -12.326 -8.592 8.902 1.00 56.94 112 ILE A O 1
ATOM 896 N N . ARG A 1 113 ? -13.960 -8.939 10.381 1.00 55.69 113 ARG A N 1
ATOM 897 C CA . ARG A 1 113 ? -13.408 -10.192 10.929 1.00 55.69 113 ARG A CA 1
ATOM 898 C C . ARG A 1 113 ? -13.793 -11.462 10.150 1.00 55.69 113 ARG A C 1
ATOM 900 O O . ARG A 1 113 ? -13.395 -12.542 10.587 1.00 55.69 113 ARG A O 1
ATOM 907 N N . GLU A 1 114 ? -14.561 -11.347 9.066 1.00 39.34 114 GLU A N 1
ATOM 908 C CA . GLU A 1 114 ? -14.987 -12.469 8.205 1.00 39.34 114 GLU A CA 1
ATOM 909 C C . GLU A 1 114 ? -14.243 -12.501 6.868 1.00 39.34 114 GLU A C 1
ATOM 911 O O . GLU A 1 114 ? -14.083 -11.424 6.252 1.00 39.34 114 GLU A O 1
#